Protein AF-A0A2X3GWY4-F1 (afdb_monomer_lite)

Structure (mmCIF, N/CA/C/O backbone):
data_AF-A0A2X3GWY4-F1
#
_entry.id   AF-A0A2X3GWY4-F1
#
loop_
_atom_site.group_PDB
_atom_site.id
_atom_site.type_symbol
_atom_site.label_atom_id
_atom_site.label_alt_id
_atom_site.label_comp_id
_atom_site.label_asym_id
_atom_site.label_entity_id
_atom_site.label_seq_id
_atom_site.pdbx_PDB_ins_code
_atom_site.Cartn_x
_atom_site.Cartn_y
_atom_site.Cartn_z
_atom_site.occupancy
_atom_site.B_iso_or_equiv
_atom_site.auth_seq_id
_atom_site.auth_comp_id
_atom_site.auth_asym_id
_atom_site.auth_atom_id
_atom_site.pdbx_PDB_model_num
ATOM 1 N N . MET A 1 1 ? -65.392 -35.376 -30.463 1.00 42.38 1 MET A N 1
ATOM 2 C CA . MET A 1 1 ? -64.053 -35.492 -29.841 1.00 42.38 1 MET A CA 1
ATOM 3 C C . MET A 1 1 ? -63.136 -34.430 -30.427 1.00 42.38 1 MET A C 1
ATOM 5 O O . MET A 1 1 ? -62.896 -34.491 -31.623 1.00 42.38 1 MET A O 1
ATOM 9 N N . LYS A 1 2 ? -62.671 -33.481 -29.603 1.00 33.81 2 LYS A N 1
ATOM 10 C CA . LYS A 1 2 ? -61.337 -32.837 -29.607 1.00 33.81 2 LYS A CA 1
ATOM 11 C C . LYS A 1 2 ? -61.426 -31.591 -28.719 1.00 33.81 2 LYS A C 1
ATOM 13 O O . LYS A 1 2 ? -62.052 -30.603 -29.076 1.00 33.81 2 LYS A O 1
ATOM 18 N N . LYS A 1 3 ? -60.880 -31.722 -27.510 1.00 44.16 3 LYS A N 1
ATOM 19 C CA . LYS A 1 3 ? -60.729 -30.660 -26.513 1.00 44.16 3 LYS A CA 1
ATOM 20 C C . LYS A 1 3 ? -59.453 -29.904 -26.877 1.00 44.16 3 LYS A C 1
ATOM 22 O O . LYS A 1 3 ? -58.419 -30.551 -27.016 1.00 44.16 3 LYS A O 1
ATOM 27 N N . ILE A 1 4 ? -59.522 -28.589 -27.054 1.00 57.44 4 ILE A N 1
ATOM 28 C CA . ILE A 1 4 ? -58.330 -27.756 -27.245 1.00 57.44 4 ILE A CA 1
ATOM 29 C C . ILE A 1 4 ? -58.235 -26.852 -26.027 1.00 57.44 4 ILE A C 1
ATOM 31 O O . ILE A 1 4 ? -58.847 -25.793 -25.943 1.00 57.44 4 ILE A O 1
ATOM 35 N N . THR A 1 5 ? -57.518 -27.367 -25.037 1.00 53.06 5 THR A N 1
ATOM 36 C CA . THR A 1 5 ? -57.029 -26.620 -23.888 1.00 53.06 5 THR A CA 1
ATOM 37 C C . THR A 1 5 ? -55.718 -25.977 -24.331 1.00 53.06 5 THR A C 1
ATOM 39 O O . THR A 1 5 ? -54.784 -26.695 -24.686 1.00 53.06 5 THR A O 1
ATOM 42 N N . THR A 1 6 ? -55.617 -24.649 -24.341 1.00 50.66 6 THR A N 1
ATOM 43 C CA . THR A 1 6 ? -54.337 -23.970 -24.607 1.00 50.66 6 THR A CA 1
ATOM 44 C C . THR A 1 6 ? -54.122 -22.855 -23.592 1.00 50.66 6 THR A C 1
ATOM 46 O O . THR A 1 6 ? -54.573 -21.728 -23.744 1.00 50.66 6 THR A O 1
ATOM 49 N N . LEU A 1 7 ? -53.502 -23.296 -22.497 1.00 47.34 7 LEU A N 1
ATOM 50 C CA . LEU A 1 7 ? -52.550 -22.637 -21.602 1.00 47.34 7 LEU A CA 1
ATOM 51 C C . LEU A 1 7 ? -52.280 -21.140 -21.842 1.00 47.34 7 LEU A C 1
ATOM 53 O O . LEU A 1 7 ? -51.599 -20.755 -22.790 1.00 47.34 7 LEU A O 1
ATOM 57 N N . ALA A 1 8 ? -52.720 -20.327 -20.881 1.00 51.78 8 ALA A N 1
ATOM 58 C CA . ALA A 1 8 ? -52.201 -18.989 -20.642 1.00 51.78 8 ALA A CA 1
ATOM 59 C C . ALA A 1 8 ? -50.757 -19.095 -20.118 1.00 51.78 8 ALA A C 1
ATOM 61 O O . ALA A 1 8 ? -50.524 -19.577 -19.011 1.00 51.78 8 ALA A O 1
ATOM 62 N N . VAL A 1 9 ? -49.785 -18.665 -20.922 1.00 49.12 9 VAL A N 1
ATOM 63 C CA . VAL A 1 9 ? -48.386 -18.521 -20.501 1.00 49.12 9 VAL A CA 1
ATOM 64 C C . VAL A 1 9 ? -48.237 -17.138 -19.872 1.00 49.12 9 VAL A C 1
ATOM 66 O O . VAL A 1 9 ? -48.063 -16.133 -20.555 1.00 49.12 9 VAL A O 1
ATOM 69 N N . SER A 1 10 ? -48.365 -17.084 -18.549 1.00 51.06 10 SER A N 1
ATOM 70 C CA . SER A 1 10 ? -48.006 -15.925 -17.734 1.00 51.06 10 SER A CA 1
ATOM 71 C C . SER A 1 10 ? -46.481 -15.784 -17.696 1.00 51.06 10 SER A C 1
ATOM 73 O O . SER A 1 10 ? -45.790 -16.594 -17.078 1.00 51.06 10 SER A O 1
ATOM 75 N N . LEU A 1 11 ? -45.963 -14.761 -18.375 1.00 48.22 11 LEU A N 1
ATOM 76 C CA . LEU A 1 11 ? -44.550 -14.392 -18.391 1.00 48.22 11 LEU A CA 1
ATOM 77 C C . LEU A 1 11 ? -44.199 -13.668 -17.073 1.00 48.22 11 LEU A C 1
ATOM 79 O O . LEU A 1 11 ? -44.401 -12.464 -16.943 1.00 48.22 11 LEU A O 1
ATOM 83 N N . LEU A 1 12 ? -43.705 -14.399 -16.069 1.00 54.25 12 LEU A N 1
ATOM 84 C CA . LEU A 1 12 ? -43.073 -13.808 -14.882 1.00 54.25 12 LEU A CA 1
ATOM 85 C C . LEU A 1 12 ? -41.618 -13.464 -15.222 1.00 54.25 12 LEU A C 1
ATOM 87 O O . LEU A 1 12 ? -40.724 -14.302 -15.131 1.00 54.25 12 LEU A O 1
ATOM 91 N N . THR A 1 13 ? -41.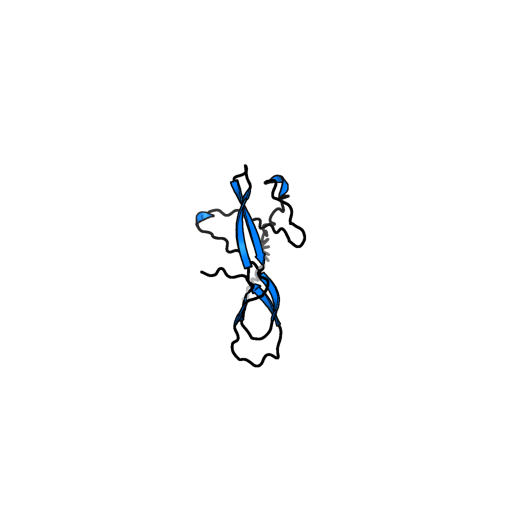375 -12.219 -15.626 1.00 58.88 13 THR A N 1
ATOM 92 C CA . THR A 1 13 ? -40.022 -11.66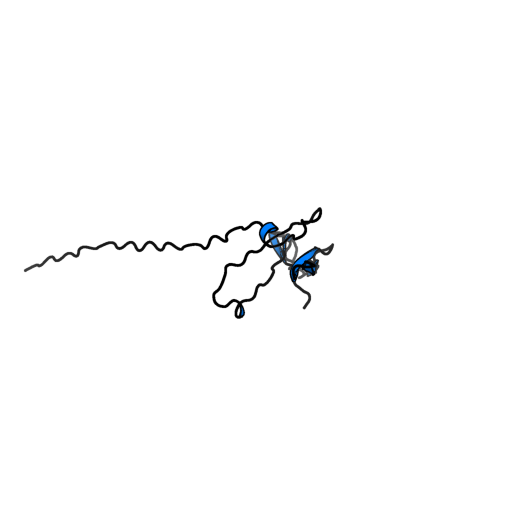3 -15.718 1.00 58.88 13 THR A CA 1
ATOM 93 C C . THR A 1 13 ? -39.518 -11.357 -14.309 1.00 58.88 13 THR A C 1
ATOM 95 O O . THR A 1 13 ? -39.798 -10.293 -13.755 1.00 58.88 13 THR A O 1
ATOM 98 N N . ALA A 1 14 ? -38.788 -12.299 -13.711 1.00 60.19 14 ALA A N 1
ATOM 99 C CA . ALA A 1 14 ? -38.006 -12.047 -12.508 1.00 60.19 14 ALA A CA 1
ATOM 100 C C . ALA A 1 14 ? -36.837 -11.116 -12.871 1.00 60.19 14 ALA A C 1
ATOM 102 O O . ALA A 1 14 ? -35.829 -11.546 -13.430 1.00 60.19 14 ALA A O 1
ATOM 103 N N . ALA A 1 15 ? -36.993 -9.821 -12.597 1.00 57.16 15 ALA A N 1
ATOM 104 C CA . ALA A 1 15 ? -35.906 -8.860 -12.687 1.00 57.16 15 ALA A CA 1
ATOM 105 C C . ALA A 1 15 ? -34.930 -9.121 -11.530 1.00 57.16 15 ALA A C 1
ATOM 107 O O . ALA A 1 15 ? -35.158 -8.695 -10.399 1.00 57.16 15 ALA A O 1
ATOM 108 N N . CYS A 1 16 ? -33.844 -9.843 -11.807 1.00 51.41 16 CYS A N 1
ATOM 109 C CA . CYS A 1 16 ? -32.681 -9.885 -10.930 1.00 51.41 16 CYS A CA 1
ATOM 110 C C . CYS A 1 16 ? -32.050 -8.487 -10.900 1.00 51.41 16 CYS A C 1
ATOM 112 O O . CYS A 1 16 ? -31.191 -8.161 -11.717 1.00 51.41 16 CYS A O 1
ATOM 114 N N . MET A 1 17 ? -32.496 -7.636 -9.975 1.00 55.25 17 MET A N 1
ATOM 115 C CA . MET A 1 17 ? -31.767 -6.420 -9.631 1.00 55.25 17 MET A CA 1
ATOM 116 C C . MET A 1 17 ? -30.598 -6.827 -8.738 1.00 55.25 17 MET A C 1
ATOM 118 O O . MET A 1 17 ? -30.725 -6.917 -7.519 1.00 55.25 17 MET A O 1
ATOM 122 N N . SER A 1 18 ? -29.458 -7.120 -9.357 1.00 59.75 18 SER A N 1
ATOM 123 C CA . SER A 1 18 ? -28.185 -7.203 -8.649 1.00 59.75 18 SER A CA 1
ATOM 124 C C . SER A 1 18 ? -27.871 -5.810 -8.107 1.00 59.75 18 SER A C 1
ATOM 126 O O . SER A 1 18 ? -27.411 -4.939 -8.845 1.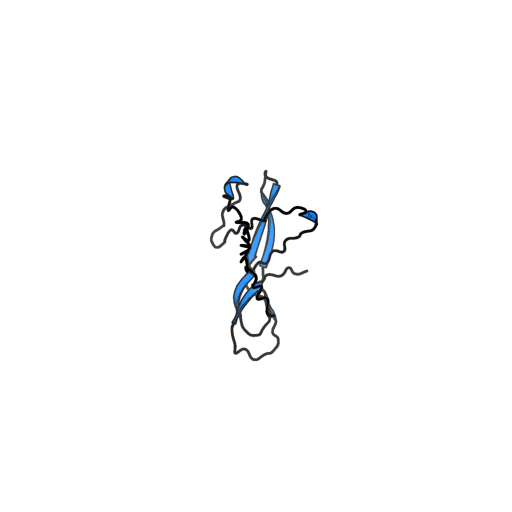00 59.75 18 SER A O 1
ATOM 128 N N . ALA A 1 19 ? -28.167 -5.576 -6.829 1.00 57.03 19 ALA A N 1
ATOM 129 C CA . ALA A 1 19 ? -27.702 -4.398 -6.116 1.00 57.03 19 ALA A CA 1
ATOM 130 C C . ALA A 1 19 ? -26.176 -4.499 -5.994 1.00 57.03 19 ALA A C 1
ATOM 132 O O . ALA A 1 19 ? -25.650 -5.140 -5.087 1.00 57.03 19 ALA A O 1
ATOM 133 N N . GLY A 1 20 ? -25.456 -3.920 -6.956 1.00 56.34 20 GLY A N 1
ATOM 134 C CA . GLY A 1 20 ? -24.027 -3.688 -6.813 1.00 56.34 20 GLY A CA 1
ATOM 135 C C . GLY A 1 20 ? -23.816 -2.766 -5.618 1.00 56.34 20 GLY A C 1
ATOM 136 O O . GLY A 1 20 ? -24.336 -1.651 -5.602 1.00 56.34 20 GLY A O 1
ATOM 137 N N . ALA A 1 21 ? -23.099 -3.240 -4.602 1.00 53.19 21 ALA A N 1
ATOM 138 C CA . ALA A 1 21 ? -22.671 -2.405 -3.494 1.00 53.19 21 ALA A CA 1
ATOM 139 C C . ALA A 1 21 ? -21.736 -1.320 -4.049 1.00 53.19 21 ALA A C 1
ATOM 141 O O . ALA A 1 21 ? -20.581 -1.585 -4.376 1.00 53.19 21 ALA A O 1
ATOM 142 N N . LEU A 1 22 ? -22.251 -0.101 -4.205 1.00 52.44 22 LEU A N 1
ATOM 143 C CA . LEU A 1 22 ? -21.419 1.065 -4.461 1.00 52.44 22 LEU A CA 1
ATOM 144 C C . LEU A 1 22 ? -20.675 1.355 -3.158 1.00 52.44 22 LEU A C 1
ATOM 146 O O . LEU A 1 22 ? -21.290 1.735 -2.161 1.00 52.44 22 LEU A O 1
ATOM 150 N N . ALA A 1 23 ? -19.362 1.126 -3.153 1.00 54.62 23 ALA A N 1
ATOM 151 C CA . ALA A 1 23 ? -18.501 1.578 -2.073 1.00 54.62 23 ALA A CA 1
ATOM 152 C C . ALA A 1 23 ? -18.671 3.099 -1.949 1.00 54.62 23 ALA A C 1
ATOM 154 O O . ALA A 1 23 ? -18.403 3.842 -2.894 1.00 54.62 23 ALA A O 1
ATOM 155 N N . ALA A 1 24 ? -19.196 3.556 -0.813 1.00 54.66 24 ALA A N 1
ATOM 156 C CA . ALA A 1 24 ? -19.311 4.977 -0.538 1.00 54.66 24 ALA A CA 1
ATOM 157 C C . ALA A 1 24 ? -17.897 5.550 -0.394 1.00 54.66 24 ALA A C 1
ATOM 159 O O . ALA A 1 24 ? -17.191 5.223 0.559 1.00 54.66 24 ALA A O 1
ATOM 160 N N . ASP A 1 25 ? -17.495 6.386 -1.347 1.00 61.16 25 ASP A N 1
ATOM 161 C CA . ASP A 1 25 ? -16.214 7.090 -1.335 1.00 61.16 25 ASP A CA 1
ATOM 162 C C . ASP A 1 25 ? -16.284 8.197 -0.269 1.00 61.16 25 ASP A C 1
ATOM 164 O O . ASP A 1 25 ? -16.744 9.317 -0.510 1.00 61.16 25 ASP A O 1
ATOM 168 N N . GLN A 1 26 ? -15.977 7.841 0.981 1.00 67.81 26 GLN A N 1
ATOM 169 C CA . GLN A 1 26 ? -15.936 8.798 2.082 1.00 67.81 26 GLN A CA 1
ATOM 170 C C . GLN A 1 26 ? -14.592 9.535 2.056 1.00 67.81 26 GLN A C 1
ATOM 172 O O . GLN A 1 26 ? -13.552 8.888 1.934 1.00 67.81 26 GLN A O 1
ATOM 177 N N . PRO A 1 27 ? -14.575 10.873 2.219 1.00 81.56 27 PRO A N 1
ATOM 178 C CA . PRO A 1 27 ? -13.328 11.629 2.258 1.00 81.56 27 PRO A CA 1
ATOM 179 C C . PRO A 1 27 ? -12.400 11.101 3.356 1.00 81.56 27 PRO A C 1
ATOM 181 O O . PRO A 1 27 ? -12.795 11.051 4.524 1.00 81.56 27 PRO A O 1
ATOM 184 N N . LEU A 1 28 ? -11.165 10.745 2.991 1.00 83.94 28 LEU A N 1
ATOM 185 C CA . LEU A 1 28 ? -10.163 10.189 3.910 1.00 83.94 28 LEU A CA 1
ATOM 186 C C . LEU A 1 28 ? -9.901 11.127 5.099 1.00 83.94 28 LEU A C 1
ATOM 188 O O . LEU A 1 28 ? -9.675 10.674 6.218 1.00 83.94 28 LEU A O 1
ATOM 192 N N . GLU A 1 29 ? -10.009 12.437 4.869 1.00 85.19 29 GLU A N 1
ATOM 193 C CA . GLU A 1 29 ? -9.845 13.487 5.873 1.00 85.19 29 GLU A CA 1
ATOM 194 C C . GLU A 1 29 ? -10.862 13.392 7.022 1.00 85.19 29 GLU A C 1
ATOM 196 O O . GLU A 1 29 ? -10.608 13.927 8.099 1.00 85.19 29 GLU A O 1
ATOM 201 N N . LYS A 1 30 ? -12.004 12.717 6.821 1.00 86.31 30 LYS A N 1
ATOM 202 C CA . LYS A 1 30 ? -12.984 12.459 7.888 1.00 86.31 30 LYS A CA 1
ATOM 203 C C . LYS A 1 30 ? -12.603 11.276 8.780 1.00 86.31 30 LYS A C 1
ATOM 205 O O . LYS A 1 30 ? -13.135 11.178 9.880 1.00 86.31 30 LYS A O 1
ATOM 210 N N . VAL A 1 31 ? -11.736 10.379 8.306 1.00 87.50 31 VAL A N 1
ATOM 211 C CA . VAL A 1 31 ? -11.307 9.181 9.044 1.00 87.50 31 VAL A CA 1
ATOM 212 C C . VAL A 1 31 ? -10.131 9.520 9.952 1.00 87.50 31 VAL A C 1
ATOM 214 O O . VAL A 1 31 ? -10.196 9.295 11.157 1.00 87.50 31 VAL A O 1
ATOM 217 N N . ALA A 1 32 ? -9.064 10.076 9.373 1.00 89.44 32 ALA A N 1
ATOM 218 C CA . ALA A 1 32 ? -7.874 10.510 10.097 1.00 89.44 32 ALA A CA 1
ATOM 219 C C . ALA A 1 32 ? -7.029 11.468 9.232 1.00 89.44 32 ALA A C 1
ATOM 221 O O . ALA A 1 32 ? -7.136 11.456 8.000 1.00 89.44 32 ALA A O 1
ATOM 222 N N . PRO A 1 33 ? -6.145 12.280 9.837 1.00 92.62 33 PRO A N 1
ATOM 223 C CA . PRO A 1 33 ? -5.283 13.213 9.117 1.00 92.62 33 PRO A CA 1
ATOM 224 C C . PRO A 1 33 ? -4.065 12.507 8.493 1.00 92.62 33 PRO A C 1
ATOM 226 O O . PRO A 1 33 ? -2.920 12.795 8.837 1.00 92.62 33 PRO A O 1
ATOM 229 N N . PHE A 1 34 ? -4.293 11.582 7.557 1.00 93.00 34 PHE A N 1
ATOM 230 C CA . PHE A 1 34 ? -3.203 10.921 6.836 1.00 93.00 34 PHE A CA 1
ATOM 231 C C . PHE A 1 34 ? -2.388 11.925 5.999 1.00 93.00 34 PHE A C 1
ATOM 233 O O . PHE A 1 34 ? -2.972 12.805 5.345 1.00 93.00 34 PHE A O 1
ATOM 240 N N . PRO A 1 35 ? -1.050 11.777 5.941 1.00 92.06 35 PRO A N 1
ATOM 241 C CA . PRO A 1 35 ? -0.190 12.678 5.183 1.00 92.06 35 PRO A CA 1
ATOM 242 C C . PRO A 1 35 ? -0.554 12.667 3.695 1.00 92.06 35 PRO A C 1
ATOM 244 O O . PRO A 1 35 ? -0.987 11.655 3.133 1.00 92.06 35 PRO A O 1
ATOM 247 N N . LYS A 1 36 ? -0.413 13.822 3.039 1.00 92.12 36 LYS A N 1
ATOM 248 C CA . LYS A 1 36 ? -0.580 13.928 1.582 1.00 92.12 36 LYS A CA 1
ATOM 249 C C . LYS A 1 36 ? 0.568 13.207 0.875 1.00 92.12 36 LYS A C 1
ATOM 251 O O . LYS A 1 36 ? 1.650 13.079 1.435 1.00 92.12 36 LYS A O 1
ATOM 256 N N . ALA A 1 37 ? 0.332 12.759 -0.359 1.00 92.06 37 ALA A N 1
ATOM 257 C CA . ALA A 1 37 ? 1.402 12.193 -1.174 1.00 92.06 37 ALA A CA 1
ATOM 258 C C . ALA A 1 37 ? 2.523 13.218 -1.380 1.00 92.06 37 ALA A C 1
ATOM 260 O O . ALA A 1 37 ? 2.264 14.365 -1.753 1.00 92.06 37 ALA A O 1
ATOM 261 N N . GLU A 1 38 ? 3.757 12.775 -1.173 1.00 91.31 38 GLU A N 1
ATOM 262 C CA . GLU A 1 38 ? 4.950 13.542 -1.503 1.00 91.31 38 GLU A CA 1
ATOM 263 C C . GLU A 1 38 ? 5.097 13.730 -3.020 1.00 91.31 38 GLU A C 1
ATOM 265 O O . GLU A 1 38 ? 4.439 13.074 -3.837 1.00 91.31 38 GLU A O 1
ATOM 270 N N . LYS A 1 39 ? 5.976 14.650 -3.426 1.00 90.69 39 LYS A N 1
ATOM 271 C CA . LYS A 1 39 ? 6.202 14.952 -4.842 1.00 90.69 39 LYS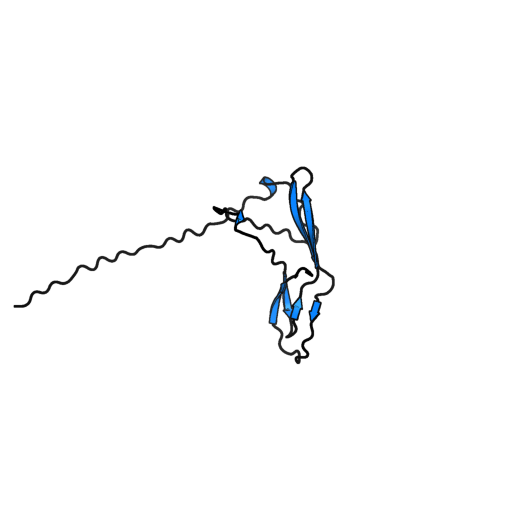 A CA 1
ATOM 272 C C . LYS A 1 39 ? 6.706 13.705 -5.578 1.00 90.69 39 LYS A C 1
ATOM 274 O O . LYS A 1 39 ? 7.747 13.161 -5.240 1.00 90.69 39 LYS A O 1
ATOM 279 N N . GLY A 1 40 ? 5.991 13.304 -6.628 1.00 88.44 40 GLY A N 1
ATOM 280 C CA . GLY A 1 40 ? 6.324 12.115 -7.423 1.00 88.44 40 GLY A CA 1
ATOM 281 C C . GLY A 1 40 ? 5.681 10.820 -6.918 1.00 88.44 40 GLY A C 1
ATOM 282 O O . GLY A 1 40 ? 5.722 9.820 -7.630 1.00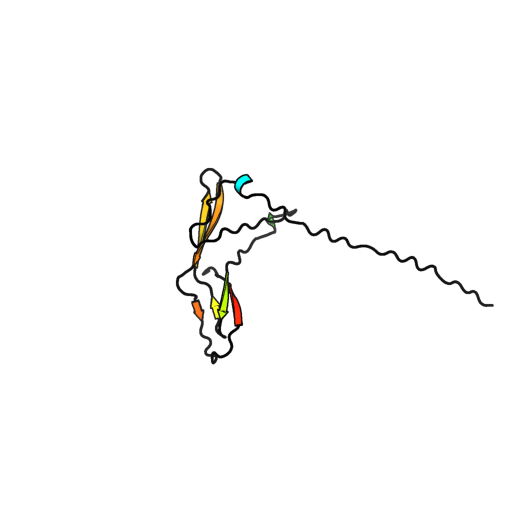 88.44 40 GLY A O 1
ATOM 283 N N . MET A 1 41 ? 5.019 10.851 -5.759 1.00 90.56 41 MET A N 1
ATOM 284 C CA . MET A 1 41 ? 4.247 9.732 -5.225 1.00 90.56 41 MET A CA 1
ATOM 285 C C . MET A 1 41 ? 2.753 9.886 -5.526 1.00 90.56 41 MET A C 1
ATOM 287 O O . MET A 1 41 ? 2.252 10.972 -5.823 1.00 90.56 41 MET A O 1
ATOM 291 N N . LYS A 1 42 ? 2.018 8.775 -5.433 1.00 91.06 42 LYS A N 1
ATOM 292 C CA . LYS A 1 42 ? 0.552 8.748 -5.505 1.00 91.06 42 LYS A CA 1
ATOM 293 C C . LYS A 1 42 ? 0.001 8.109 -4.236 1.00 91.06 42 LYS A C 1
ATOM 295 O O . LYS A 1 42 ? 0.438 7.027 -3.860 1.00 91.06 42 LYS A O 1
ATOM 300 N N . ARG A 1 43 ? -0.983 8.759 -3.611 1.00 92.62 43 ARG A N 1
ATOM 301 C CA . ARG A 1 43 ? -1.731 8.206 -2.473 1.00 92.62 43 ARG A CA 1
ATOM 302 C C . ARG A 1 43 ? -2.944 7.456 -3.011 1.00 92.62 43 ARG A C 1
ATOM 304 O O . ARG A 1 43 ? -3.749 8.049 -3.723 1.00 92.62 43 ARG A O 1
ATOM 311 N N . GLN A 1 44 ? -3.048 6.173 -2.687 1.00 92.94 44 GLN A N 1
ATOM 312 C CA . GLN A 1 44 ? -4.170 5.309 -3.056 1.00 92.94 44 GLN A CA 1
ATOM 313 C C . GLN A 1 44 ? -4.881 4.848 -1.784 1.00 92.94 44 GLN A C 1
ATOM 315 O O . GLN A 1 44 ? -4.229 4.642 -0.762 1.00 92.94 44 GLN A O 1
ATOM 320 N N . VAL A 1 45 ? -6.204 4.713 -1.847 1.00 93.12 45 VAL A N 1
ATOM 321 C CA . VAL A 1 45 ? -7.046 4.286 -0.723 1.00 93.12 45 VAL A CA 1
ATOM 322 C C . VAL A 1 45 ? -7.887 3.108 -1.190 1.00 93.12 45 VAL A C 1
ATOM 324 O O . VAL A 1 45 ? -8.490 3.168 -2.260 1.00 93.12 45 VAL A O 1
ATOM 327 N N . ILE A 1 46 ? -7.910 2.039 -0.398 1.00 92.06 46 ILE A N 1
ATOM 328 C CA . ILE A 1 46 ? -8.739 0.859 -0.644 1.00 92.06 46 ILE A CA 1
ATOM 329 C C . ILE A 1 46 ? -9.778 0.805 0.471 1.00 92.06 46 ILE A C 1
ATOM 331 O O . ILE A 1 46 ? -9.450 0.479 1.609 1.00 92.06 46 ILE A O 1
ATOM 335 N N . GLN A 1 47 ? -11.026 1.134 0.145 1.00 91.31 47 GLN A N 1
ATOM 336 C CA . GLN A 1 47 ? -12.145 0.984 1.069 1.00 91.31 47 GLN A CA 1
ATOM 337 C C . GLN A 1 47 ? -12.735 -0.418 0.914 1.00 91.31 47 GLN A C 1
ATOM 339 O O . GLN A 1 47 ? -13.266 -0.760 -0.144 1.00 91.31 47 GLN A O 1
ATOM 344 N N . LEU A 1 48 ? -12.643 -1.232 1.964 1.00 91.69 48 LEU A N 1
ATOM 345 C CA . LEU A 1 48 ? -13.207 -2.580 1.951 1.00 91.69 48 LEU A CA 1
ATOM 346 C C . LEU A 1 48 ? -14.719 -2.533 2.223 1.00 91.69 48 LEU A C 1
ATOM 348 O O . LEU A 1 48 ? -15.166 -1.746 3.066 1.00 91.69 48 LEU A O 1
ATOM 352 N N . PRO A 1 49 ? -15.521 -3.361 1.532 1.00 91.56 49 PRO A N 1
ATOM 353 C CA . PRO A 1 49 ? -16.923 -3.541 1.874 1.00 91.56 49 PRO A CA 1
ATOM 354 C C . PRO A 1 49 ? -17.042 -4.345 3.171 1.00 91.56 49 PRO A C 1
ATOM 356 O O . PRO A 1 49 ? -16.378 -5.369 3.322 1.00 91.56 49 PRO A O 1
ATOM 359 N N . GLN A 1 50 ? -17.937 -3.927 4.064 1.00 91.88 50 GLN A N 1
ATOM 360 C CA . GLN A 1 50 ? -18.197 -4.635 5.318 1.00 91.88 50 GLN A CA 1
ATOM 361 C C . GLN A 1 50 ? -18.639 -6.081 5.054 1.00 91.88 50 GLN A C 1
ATOM 363 O O . GLN A 1 50 ? -19.530 -6.316 4.232 1.00 91.88 50 GLN A O 1
ATOM 368 N N . GLN A 1 51 ? -18.036 -7.039 5.759 1.00 93.94 51 GLN A N 1
ATOM 369 C CA . GLN A 1 51 ? -18.410 -8.456 5.697 1.00 93.94 51 GLN A CA 1
ATOM 370 C C . GLN A 1 51 ? -18.951 -8.941 7.046 1.00 93.94 51 GLN A C 1
ATOM 372 O O . GLN A 1 51 ? -18.753 -8.307 8.078 1.00 93.94 51 GLN A O 1
ATOM 377 N N . GLN A 1 52 ? -19.674 -10.064 7.041 1.00 94.25 52 GLN A N 1
ATOM 378 C CA . GLN A 1 52 ? -20.241 -10.637 8.271 1.00 94.25 52 GLN A CA 1
ATOM 379 C C . GLN A 1 52 ? -19.164 -11.236 9.183 1.00 94.25 52 GLN A C 1
ATOM 381 O O . GLN A 1 52 ? -19.240 -11.084 10.397 1.00 94.25 52 GLN A O 1
ATOM 386 N N . ASP A 1 53 ? -18.173 -11.904 8.592 1.00 95.00 53 ASP A N 1
ATOM 387 C CA . ASP A 1 53 ? -17.035 -12.489 9.298 1.00 95.00 53 ASP A CA 1
ATOM 388 C C . ASP A 1 53 ? -15.734 -12.102 8.589 1.00 95.00 53 ASP A C 1
ATOM 390 O O . ASP A 1 53 ? -15.294 -12.743 7.634 1.00 95.00 53 ASP A O 1
ATOM 394 N N . GLU A 1 54 ? -15.127 -11.009 9.047 1.00 94.25 54 GLU A N 1
ATOM 395 C CA . GLU A 1 54 ? -13.857 -10.509 8.513 1.00 94.25 54 GLU A CA 1
ATOM 396 C C . GLU A 1 54 ? -12.654 -11.326 9.007 1.00 94.25 54 GLU A C 1
ATOM 398 O O . GLU A 1 54 ? -11.593 -11.279 8.391 1.00 94.25 54 GLU A O 1
ATOM 403 N N . SER A 1 55 ? -12.810 -12.133 10.066 1.00 95.44 55 SER A N 1
ATOM 404 C CA . SER A 1 55 ? -11.718 -12.945 10.622 1.00 95.44 55 SER A CA 1
ATOM 405 C C . SER A 1 55 ? -11.318 -14.112 9.711 1.00 95.44 55 SER A C 1
ATOM 407 O O . SER A 1 55 ? -10.169 -14.561 9.729 1.00 95.44 55 SER A O 1
ATOM 409 N N . ALA A 1 56 ? -12.252 -14.567 8.872 1.00 95.38 56 ALA A N 1
ATOM 410 C CA . ALA A 1 56 ? -12.029 -15.587 7.854 1.00 95.38 56 ALA A CA 1
ATOM 411 C C . ALA A 1 56 ? -11.403 -15.034 6.558 1.00 95.38 56 ALA A C 1
ATOM 413 O O . ALA A 1 56 ? -11.068 -15.809 5.658 1.00 95.38 56 ALA A O 1
ATOM 414 N N . LEU A 1 57 ? -11.249 -13.710 6.436 1.00 95.31 57 LEU A N 1
ATOM 415 C CA . LEU A 1 57 ? -10.795 -13.041 5.220 1.00 95.31 57 LEU A CA 1
ATOM 416 C C . LEU A 1 57 ? -9.413 -12.414 5.403 1.00 95.31 57 LEU A C 1
ATOM 418 O O . LEU A 1 57 ? -8.996 -12.037 6.495 1.00 95.31 57 LEU A O 1
ATOM 422 N N . LYS A 1 58 ? -8.679 -12.307 4.295 1.00 95.25 58 LYS A N 1
ATOM 423 C CA . LYS A 1 58 ? -7.381 -11.632 4.233 1.00 95.25 58 LYS A CA 1
ATOM 424 C C . LYS A 1 58 ? -7.317 -10.751 3.000 1.00 95.25 58 LYS A C 1
ATOM 426 O O . LYS A 1 58 ? -7.953 -11.041 1.989 1.00 95.25 58 LYS A O 1
ATOM 431 N N . VAL A 1 59 ? -6.506 -9.705 3.089 1.00 94.56 59 VAL A N 1
ATOM 432 C CA . VAL A 1 59 ? -6.213 -8.803 1.976 1.00 94.56 59 VAL A CA 1
ATOM 433 C C . VAL A 1 59 ? -4.781 -9.041 1.521 1.00 94.56 59 VAL A C 1
ATOM 435 O O . VAL A 1 59 ? -3.855 -9.005 2.328 1.00 94.56 59 VAL A O 1
ATOM 438 N N . GLU A 1 60 ? -4.603 -9.270 0.222 1.00 92.50 60 GLU A N 1
ATOM 439 C CA . GLU A 1 60 ? -3.294 -9.292 -0.427 1.00 92.50 60 GLU A CA 1
ATOM 440 C C . GLU A 1 60 ? -3.110 -7.998 -1.229 1.00 92.50 60 GLU A C 1
ATOM 442 O O . GLU A 1 60 ? -3.922 -7.663 -2.093 1.00 92.50 60 GLU A O 1
ATOM 447 N N . LEU A 1 61 ? -2.043 -7.250 -0.935 1.00 91.25 61 LEU A N 1
ATOM 448 C CA . LEU A 1 61 ? -1.728 -6.004 -1.631 1.00 91.25 61 LEU A CA 1
ATOM 449 C C . LEU A 1 61 ? -0.904 -6.288 -2.889 1.00 91.25 61 LEU A C 1
ATOM 451 O O . LEU A 1 61 ? 0.271 -6.644 -2.818 1.00 91.25 61 LEU A O 1
ATOM 455 N N . MET A 1 62 ? -1.510 -6.069 -4.054 1.00 91.31 62 MET A N 1
ATOM 456 C CA . MET A 1 62 ? -0.849 -6.228 -5.350 1.00 91.31 62 MET A CA 1
ATOM 457 C C . MET A 1 62 ? -0.309 -4.888 -5.855 1.00 91.31 62 MET A C 1
ATOM 459 O O . MET A 1 62 ? -0.971 -4.170 -6.603 1.00 91.31 62 MET A O 1
ATOM 463 N N . ILE A 1 63 ? 0.917 -4.544 -5.468 1.00 90.81 63 ILE A N 1
ATOM 464 C CA . ILE A 1 63 ? 1.577 -3.311 -5.917 1.00 90.81 63 ILE A CA 1
ATOM 465 C C . ILE A 1 63 ? 2.325 -3.601 -7.215 1.00 90.81 63 ILE A C 1
ATOM 467 O O . ILE A 1 63 ? 3.158 -4.502 -7.260 1.00 90.81 63 ILE A O 1
ATOM 471 N N . GLY A 1 64 ? 2.041 -2.859 -8.282 1.00 89.44 64 GLY A N 1
ATOM 472 C CA . GLY A 1 64 ? 2.683 -3.078 -9.574 1.00 89.44 64 GLY A CA 1
ATOM 473 C C . GLY A 1 64 ? 2.668 -1.858 -10.481 1.00 89.44 64 GLY A C 1
ATOM 474 O O . GLY A 1 64 ? 2.021 -0.851 -10.195 1.00 89.44 64 GLY A O 1
ATOM 475 N N . GLN A 1 65 ? 3.414 -1.952 -11.578 1.00 86.94 65 GLN A N 1
ATOM 476 C CA . GLN A 1 65 ? 3.451 -0.947 -12.638 1.00 86.94 65 GLN A CA 1
ATOM 477 C C . GLN A 1 65 ? 3.278 -1.636 -13.986 1.00 86.94 65 GLN A C 1
ATOM 479 O O . GLN A 1 65 ? 3.900 -2.668 -14.232 1.00 86.94 65 GLN A O 1
ATOM 484 N N . THR A 1 66 ? 2.454 -1.060 -14.858 1.00 89.25 66 THR A N 1
ATOM 485 C CA . THR A 1 66 ? 2.343 -1.509 -16.248 1.00 89.25 66 THR A CA 1
ATOM 486 C C . THR A 1 66 ? 3.610 -1.118 -16.997 1.00 89.25 66 THR A C 1
ATOM 488 O O . THR A 1 66 ? 3.953 0.064 -17.048 1.00 89.25 66 THR A O 1
ATOM 491 N N . LEU A 1 67 ? 4.313 -2.106 -17.545 1.00 86.75 67 LEU A N 1
ATOM 492 C CA . LEU A 1 67 ? 5.555 -1.931 -18.293 1.00 86.75 67 LEU A CA 1
ATOM 493 C C . LEU A 1 67 ? 5.473 -2.685 -19.624 1.00 86.75 67 LEU A C 1
ATOM 495 O O . LEU A 1 67 ? 4.822 -3.724 -19.726 1.00 86.75 67 LEU A O 1
ATOM 499 N N . GLU A 1 68 ? 6.163 -2.168 -20.638 1.00 88.88 68 GLU A N 1
ATOM 500 C CA . GLU A 1 68 ? 6.402 -2.880 -21.894 1.00 88.88 68 GLU A CA 1
ATOM 501 C C . GLU A 1 68 ? 7.565 -3.859 -21.684 1.00 88.88 68 GLU A C 1
ATOM 503 O O . GLU A 1 68 ? 8.716 -3.450 -21.512 1.00 88.88 68 GLU A O 1
ATOM 508 N N . VAL A 1 69 ? 7.255 -5.153 -21.663 1.00 86.69 69 VAL A N 1
ATOM 509 C CA . VAL A 1 69 ? 8.183 -6.230 -21.309 1.00 86.69 69 VAL A CA 1
ATOM 510 C C . VAL A 1 69 ? 8.407 -7.194 -22.466 1.00 86.69 69 VAL A C 1
ATOM 512 O O . VAL A 1 69 ? 7.556 -7.361 -23.340 1.00 86.69 69 VAL A O 1
ATOM 515 N N . ASP A 1 70 ? 9.568 -7.841 -22.475 1.00 86.25 70 ASP A N 1
ATOM 516 C CA . ASP A 1 70 ? 9.896 -8.918 -23.411 1.00 86.25 70 ASP A CA 1
ATOM 517 C C . ASP A 1 70 ? 9.414 -10.293 -22.890 1.00 86.25 70 ASP A C 1
ATOM 519 O O . ASP A 1 70 ? 8.549 -10.400 -22.019 1.00 86.25 70 ASP A O 1
ATOM 523 N N . CYS A 1 71 ? 9.929 -11.382 -23.459 1.00 80.69 71 CYS A N 1
ATOM 524 C CA . CYS A 1 71 ? 9.579 -12.749 -23.065 1.00 80.69 71 CYS A CA 1
ATOM 525 C C . CYS A 1 71 ? 10.113 -13.176 -21.690 1.00 80.69 71 CYS A C 1
ATOM 527 O O . CYS A 1 71 ? 9.734 -14.244 -21.224 1.00 80.69 71 CYS A O 1
ATOM 529 N N . ASN A 1 72 ? 10.986 -12.389 -21.061 1.00 82.50 72 ASN A N 1
ATOM 530 C CA . ASN A 1 72 ? 11.567 -12.729 -19.768 1.00 82.50 72 ASN A CA 1
ATOM 531 C C . ASN A 1 72 ? 10.559 -12.525 -18.630 1.00 82.50 72 ASN A C 1
ATOM 533 O O . ASN A 1 72 ? 9.544 -11.841 -18.783 1.00 82.50 72 ASN A O 1
ATOM 537 N N . HIS A 1 73 ? 10.850 -13.095 -17.462 1.00 80.00 73 HIS A N 1
ATOM 538 C CA . HIS A 1 73 ? 10.082 -12.808 -16.256 1.00 80.00 73 HIS A CA 1
ATOM 539 C C . HIS A 1 73 ? 10.558 -11.500 -15.619 1.00 80.00 73 HIS A C 1
ATOM 541 O O . HIS A 1 73 ? 11.702 -11.388 -15.168 1.00 80.00 73 HIS A O 1
ATOM 547 N N . HIS A 1 74 ? 9.652 -10.524 -15.544 1.00 83.12 74 HIS A N 1
ATOM 548 C CA . HIS A 1 74 ? 9.905 -9.210 -14.954 1.00 83.12 74 HIS A CA 1
ATOM 549 C C . HIS A 1 74 ? 9.273 -9.117 -13.573 1.00 83.12 74 HIS A C 1
ATOM 551 O O . HIS A 1 74 ? 8.154 -9.576 -13.343 1.00 83.12 74 HIS A O 1
ATOM 557 N N . ARG A 1 75 ? 9.992 -8.505 -12.636 1.00 83.75 75 ARG A N 1
ATOM 558 C CA . ARG A 1 75 ? 9.475 -8.183 -11.306 1.00 83.75 75 ARG A CA 1
ATOM 559 C C . ARG A 1 75 ? 9.777 -6.735 -10.981 1.00 83.75 75 ARG A C 1
ATOM 561 O O . ARG A 1 75 ? 10.878 -6.242 -11.239 1.00 83.75 75 ARG A O 1
ATOM 568 N N . LEU A 1 76 ? 8.806 -6.059 -10.377 1.00 86.12 76 LEU A N 1
ATOM 569 C CA . LEU A 1 76 ? 9.034 -4.726 -9.844 1.00 86.12 76 LEU A CA 1
ATOM 570 C C . LEU A 1 76 ? 9.836 -4.865 -8.548 1.00 86.12 76 LEU A C 1
ATOM 572 O O . LEU A 1 76 ? 9.411 -5.548 -7.623 1.00 86.12 76 LEU A O 1
ATOM 576 N N . GLY A 1 77 ? 11.017 -4.256 -8.497 1.00 85.00 77 GLY A N 1
ATOM 577 C CA . GLY A 1 77 ? 11.780 -4.156 -7.259 1.00 85.00 77 GLY A CA 1
ATOM 578 C C . GLY A 1 77 ? 11.257 -3.012 -6.393 1.00 85.00 77 GLY A C 1
ATOM 579 O O . GLY A 1 77 ? 10.848 -1.972 -6.915 1.00 85.00 77 GLY A O 1
ATOM 580 N N . GLY A 1 78 ? 11.309 -3.185 -5.079 1.00 86.50 78 GLY A N 1
ATOM 581 C CA . GLY A 1 78 ? 10.973 -2.152 -4.109 1.00 86.50 78 GLY A CA 1
ATOM 582 C C . GLY A 1 78 ? 10.752 -2.727 -2.720 1.00 86.50 78 GLY A C 1
ATOM 583 O O . GLY A 1 78 ? 10.777 -3.946 -2.534 1.00 86.50 78 GLY A O 1
ATOM 584 N N . GLU A 1 79 ? 10.538 -1.834 -1.768 1.00 87.94 79 GLU A N 1
ATOM 585 C CA . GLU A 1 79 ? 10.245 -2.155 -0.378 1.00 87.94 79 GLU A CA 1
ATOM 586 C C . GLU A 1 79 ? 8.905 -1.540 0.021 1.00 87.94 79 GLU A C 1
ATOM 588 O O . GLU A 1 79 ? 8.542 -0.451 -0.428 1.00 87.94 79 GLU A O 1
ATOM 593 N N . LEU A 1 80 ? 8.135 -2.287 0.813 1.00 90.31 80 LEU A N 1
ATOM 594 C CA . LEU A 1 80 ? 6.869 -1.830 1.365 1.00 90.31 80 LEU A CA 1
ATOM 595 C C . LEU A 1 80 ? 7.055 -1.595 2.860 1.00 90.31 80 LEU A C 1
ATOM 597 O O . LEU A 1 80 ? 7.105 -2.548 3.635 1.00 90.31 80 LEU A O 1
ATOM 601 N N . GLU A 1 81 ? 7.137 -0.332 3.254 1.00 92.06 81 GLU A N 1
ATOM 602 C CA . GLU A 1 81 ? 7.269 0.059 4.652 1.00 92.06 81 GLU A CA 1
ATOM 603 C C . GLU A 1 81 ? 5.893 0.239 5.293 1.00 92.06 81 GLU A C 1
ATOM 605 O O . GLU A 1 81 ? 5.024 0.916 4.738 1.00 92.06 81 GLU A O 1
ATOM 610 N N . SER A 1 82 ? 5.708 -0.326 6.487 1.00 93.88 82 SER A N 1
ATOM 611 C CA . SER A 1 82 ? 4.545 -0.059 7.338 1.00 93.88 82 SER A CA 1
ATOM 612 C C . SER A 1 82 ? 4.864 1.094 8.283 1.00 93.88 82 SER A C 1
ATOM 614 O O . SER A 1 82 ? 5.863 1.047 8.999 1.00 93.88 82 SER A O 1
ATOM 616 N N . LYS A 1 83 ? 4.012 2.118 8.307 1.00 94.56 83 LYS A N 1
ATOM 617 C CA . LYS A 1 83 ? 4.130 3.281 9.192 1.00 94.56 83 LYS A CA 1
ATOM 618 C C . LYS A 1 83 ? 2.839 3.447 9.979 1.00 94.56 83 LYS A C 1
ATOM 620 O O . LYS A 1 83 ? 1.754 3.273 9.435 1.00 94.56 83 LYS A O 1
ATOM 625 N N . THR A 1 84 ? 2.955 3.833 11.242 1.00 95.81 84 THR A N 1
ATOM 626 C CA . THR A 1 84 ? 1.797 4.111 12.098 1.00 95.81 84 THR A CA 1
ATOM 627 C C . THR A 1 84 ? 1.573 5.617 12.182 1.00 95.81 84 THR A C 1
ATOM 629 O O . THR A 1 84 ? 2.513 6.400 12.323 1.00 95.81 84 THR A O 1
ATOM 632 N N . LEU A 1 85 ? 0.318 6.043 12.083 1.00 93.69 85 LEU A N 1
ATOM 633 C CA . LEU A 1 85 ? -0.099 7.424 12.259 1.00 93.69 85 LEU A CA 1
ATOM 634 C C . LEU A 1 85 ? -0.093 7.764 13.755 1.00 93.69 85 LEU A C 1
ATOM 636 O O . LEU A 1 85 ? -0.950 7.306 14.522 1.00 93.69 85 LEU A O 1
ATOM 640 N N . GLU A 1 86 ? 0.890 8.564 14.165 1.00 91.06 86 GLU A N 1
ATOM 641 C CA . GLU A 1 86 ? 1.095 8.944 15.563 1.00 91.06 86 GLU A CA 1
ATOM 642 C C . GLU A 1 86 ? -0.158 9.582 16.175 1.00 91.06 86 GLU A C 1
ATOM 644 O O . GLU A 1 86 ? -0.781 10.472 15.595 1.00 91.06 86 GLU A O 1
ATOM 649 N N . GLY A 1 87 ? -0.539 9.104 17.361 1.00 92.75 87 GLY A N 1
ATOM 650 C CA . GLY A 1 87 ? -1.716 9.580 18.093 1.00 92.75 87 GLY A CA 1
ATOM 651 C C . GLY A 1 87 ? -3.060 9.007 17.628 1.00 92.75 87 GLY A C 1
ATOM 652 O O . GLY A 1 87 ? -4.054 9.219 18.316 1.00 92.75 87 GLY A O 1
ATOM 653 N N . TRP A 1 88 ? -3.103 8.258 16.519 1.00 93.12 88 TRP A N 1
ATOM 654 C CA . TRP A 1 88 ? -4.337 7.657 15.986 1.00 93.12 88 TRP A CA 1
ATOM 655 C C . TRP A 1 88 ? -4.319 6.129 15.974 1.00 93.12 88 TRP A C 1
ATOM 657 O O . TRP A 1 88 ? -5.379 5.512 16.012 1.00 93.12 88 TRP A O 1
ATOM 667 N N . GLY A 1 89 ? -3.131 5.517 15.916 1.00 92.06 89 GLY A N 1
ATOM 668 C CA . GLY A 1 89 ? -2.991 4.057 15.893 1.00 92.06 89 GLY A CA 1
ATOM 669 C C . GLY A 1 89 ? -3.428 3.405 14.577 1.00 92.06 89 GLY A C 1
ATOM 670 O O . GLY A 1 89 ? -3.604 2.193 14.535 1.00 92.06 89 GLY A O 1
ATOM 671 N N . TYR A 1 90 ? -3.613 4.193 13.513 1.00 93.81 90 TYR A N 1
ATOM 672 C CA . TYR A 1 90 ? -3.855 3.674 12.168 1.00 93.81 90 TYR A CA 1
ATOM 673 C C . TYR A 1 90 ? -2.542 3.400 11.450 1.00 93.81 90 TYR A C 1
ATOM 675 O O . TYR A 1 90 ? -1.665 4.261 11.436 1.00 93.81 90 TYR A O 1
ATOM 683 N N . ASP A 1 91 ? -2.446 2.263 10.774 1.00 94.81 91 ASP A N 1
ATOM 684 C CA . ASP A 1 91 ? -1.307 1.956 9.917 1.00 94.81 91 ASP A CA 1
ATOM 685 C C . ASP A 1 91 ? -1.550 2.405 8.472 1.00 94.81 91 ASP A C 1
ATOM 687 O O . ASP A 1 91 ? -2.676 2.425 7.969 1.00 94.81 91 ASP A O 1
ATOM 691 N N . TYR A 1 92 ? -0.471 2.774 7.794 1.00 94.88 92 TYR A N 1
ATOM 692 C CA . TYR A 1 92 ? -0.436 3.053 6.367 1.00 94.88 92 TYR A CA 1
ATOM 693 C C . TYR A 1 92 ? 0.870 2.539 5.769 1.00 94.88 92 TYR A C 1
ATOM 695 O O . TYR A 1 92 ? 1.880 2.392 6.457 1.00 94.88 92 TYR A O 1
ATOM 703 N N . TYR A 1 93 ? 0.852 2.279 4.465 1.00 94.94 93 TYR A N 1
ATOM 704 C CA . TYR A 1 93 ? 1.992 1.698 3.769 1.00 94.94 93 TYR A CA 1
ATOM 705 C C . TYR A 1 93 ? 2.602 2.686 2.781 1.00 94.94 93 TYR A C 1
ATOM 707 O O . TYR A 1 93 ? 1.884 3.358 2.035 1.00 94.94 93 TYR A O 1
ATOM 715 N N . VAL A 1 94 ? 3.931 2.746 2.753 1.00 94.06 94 VAL A N 1
ATOM 716 C CA . VAL A 1 94 ? 4.703 3.524 1.781 1.00 94.06 94 VAL A CA 1
ATOM 717 C C . VAL A 1 94 ? 5.522 2.553 0.947 1.00 94.06 94 VAL A C 1
ATOM 719 O O . VAL A 1 94 ? 6.286 1.757 1.481 1.00 94.06 94 VAL A O 1
ATOM 722 N N . PHE A 1 95 ? 5.325 2.592 -0.370 1.00 91.81 95 PHE A N 1
ATOM 723 C CA . PHE A 1 95 ? 6.084 1.764 -1.298 1.00 91.81 95 PHE A CA 1
ATOM 724 C C . PHE A 1 95 ? 7.199 2.575 -1.944 1.00 91.81 95 PHE A C 1
ATOM 726 O O . PHE A 1 95 ? 6.925 3.520 -2.689 1.00 91.81 95 PHE A O 1
ATOM 733 N N . GLU A 1 96 ? 8.439 2.164 -1.712 1.00 87.75 96 GLU A N 1
ATOM 734 C CA . GLU A 1 96 ? 9.619 2.751 -2.333 1.00 87.75 96 GLU A CA 1
ATOM 735 C C . GLU A 1 96 ? 10.125 1.835 -3.447 1.00 87.75 96 GLU A C 1
ATOM 737 O O . GLU A 1 96 ? 10.510 0.685 -3.230 1.00 87.75 96 GLU A O 1
ATOM 742 N N . LYS A 1 97 ? 10.086 2.331 -4.687 1.00 80.38 97 LYS A N 1
ATOM 743 C CA . LYS A 1 97 ? 10.513 1.567 -5.863 1.00 80.38 97 LYS A CA 1
ATOM 744 C C . LYS A 1 97 ? 12.041 1.464 -5.892 1.00 80.38 97 LYS A C 1
ATOM 746 O O . LYS A 1 97 ? 12.727 2.479 -5.834 1.00 80.38 97 LYS A O 1
ATOM 751 N N . ALA A 1 98 ? 12.568 0.261 -6.117 1.00 74.38 98 ALA A N 1
ATOM 752 C CA . ALA A 1 98 ? 13.989 0.077 -6.397 1.00 74.38 98 ALA A CA 1
ATOM 753 C C . ALA A 1 98 ? 14.353 0.623 -7.790 1.00 74.38 98 ALA A C 1
ATOM 755 O O . ALA A 1 98 ? 13.578 0.508 -8.743 1.00 74.38 98 ALA A O 1
ATOM 756 N N . GLU A 1 99 ? 15.563 1.165 -7.940 1.00 66.75 99 GLU A N 1
ATOM 757 C CA . GLU A 1 99 ? 15.998 1.841 -9.174 1.00 66.75 99 GLU A CA 1
ATOM 758 C C . GLU A 1 99 ? 15.921 0.965 -10.437 1.00 66.75 99 GLU A C 1
ATOM 760 O O . GLU A 1 99 ? 15.760 1.488 -11.541 1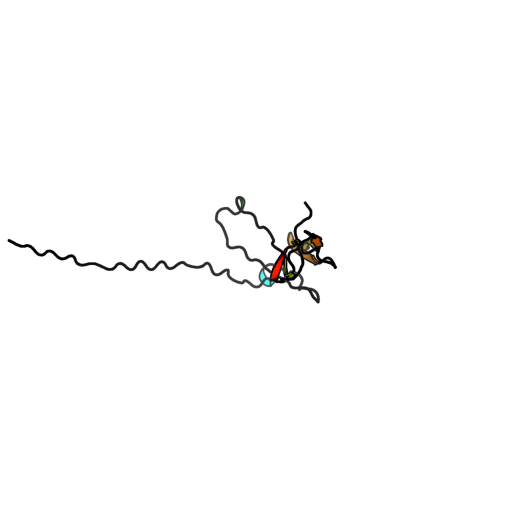.00 66.75 99 GLU A O 1
ATOM 765 N N . ARG A 1 100 ? 16.015 -0.368 -10.305 1.00 61.44 100 ARG A N 1
ATOM 766 C CA . ARG A 1 100 ? 15.982 -1.302 -11.440 1.00 61.44 100 ARG A CA 1
ATOM 767 C C . ARG A 1 100 ? 14.995 -2.454 -11.215 1.00 61.44 100 ARG A C 1
ATOM 769 O O . ARG A 1 100 ? 15.091 -3.132 -10.191 1.00 61.44 100 ARG A O 1
ATOM 776 N N . PRO A 1 101 ? 14.076 -2.718 -12.167 1.00 62.25 101 PRO A N 1
ATOM 777 C CA . PRO A 1 101 ? 13.290 -3.949 -12.185 1.00 62.25 101 PRO A CA 1
ATOM 778 C C . PRO A 1 101 ? 14.203 -5.178 -12.248 1.00 62.25 101 PRO A C 1
ATOM 780 O O . PRO A 1 101 ? 15.217 -5.171 -12.949 1.00 62.25 101 PRO A O 1
ATOM 783 N N . GLY A 1 102 ? 13.846 -6.236 -11.523 1.00 63.78 102 GLY A N 1
ATOM 784 C CA . GLY A 1 102 ? 14.540 -7.516 -11.626 1.00 63.78 102 GLY A CA 1
ATOM 785 C C . GLY A 1 102 ? 14.082 -8.248 -12.885 1.00 63.78 102 GLY A C 1
ATOM 786 O O . GLY A 1 102 ? 12.881 -8.448 -13.062 1.00 63.78 102 GLY A O 1
ATOM 787 N N . ILE A 1 103 ? 15.025 -8.655 -13.735 1.00 64.69 103 ILE A N 1
ATOM 788 C CA . ILE A 1 103 ? 14.759 -9.442 -14.947 1.00 64.69 103 ILE A CA 1
ATOM 789 C C . ILE A 1 103 ? 15.412 -10.812 -14.769 1.00 64.69 103 ILE A C 1
ATOM 791 O O . ILE A 1 103 ? 16.609 -10.891 -14.491 1.00 64.69 103 ILE A O 1
ATOM 795 N N . HIS A 1 104 ? 14.638 -11.886 -14.922 1.00 68.88 104 HIS A N 1
ATOM 796 C CA . HIS A 1 104 ? 15.179 -13.240 -15.031 1.00 68.88 104 HIS A CA 1
ATOM 797 C C . HIS A 1 104 ? 15.223 -13.644 -16.503 1.00 68.88 104 HIS A C 1
ATOM 799 O O . HIS A 1 104 ? 14.184 -13.691 -17.157 1.00 68.88 104 HIS A O 1
ATOM 805 N N . HIS A 1 105 ? 16.419 -13.900 -17.032 1.00 68.81 105 HIS A N 1
ATOM 806 C CA . HIS A 1 105 ? 16.601 -14.239 -18.439 1.00 68.81 105 HIS A CA 1
ATOM 807 C C . HIS A 1 105 ? 16.385 -15.736 -18.677 1.00 68.81 105 HIS A C 1
ATOM 809 O O . HIS A 1 105 ? 17.162 -16.547 -18.183 1.00 68.81 105 HIS A O 1
ATOM 815 N N . ASP A 1 106 ? 15.397 -16.094 -19.499 1.00 65.56 106 ASP A N 1
ATOM 816 C CA . ASP A 1 106 ? 15.098 -17.500 -19.834 1.00 65.56 106 ASP A CA 1
ATOM 817 C C . ASP A 1 106 ? 15.675 -17.933 -21.199 1.00 65.56 106 ASP A C 1
ATOM 819 O O . ASP A 1 106 ? 15.365 -19.003 -21.717 1.00 65.56 106 ASP A O 1
ATOM 823 N N . GLY A 1 107 ? 16.536 -17.107 -21.809 1.00 57.38 107 GLY A N 1
ATOM 824 C CA . GLY A 1 107 ? 17.285 -17.458 -23.026 1.00 57.38 107 GLY A CA 1
ATOM 825 C C . GLY A 1 107 ? 16.483 -17.453 -24.337 1.00 57.38 107 GLY A C 1
ATOM 826 O O . GLY A 1 107 ? 17.002 -17.874 -25.370 1.00 57.38 107 GLY A O 1
ATOM 827 N N . LEU A 1 108 ? 15.242 -16.962 -24.336 1.00 60.09 108 LEU A N 1
ATOM 828 C CA . LEU A 1 108 ? 14.410 -16.839 -25.539 1.00 60.09 108 LEU A CA 1
ATOM 829 C C . LEU A 1 108 ? 14.818 -15.616 -26.392 1.00 60.09 108 LEU A C 1
ATOM 831 O O . LEU A 1 108 ? 15.123 -14.556 -25.841 1.00 60.09 108 LEU A O 1
ATOM 835 N N . PRO A 1 109 ? 14.816 -15.713 -27.739 1.00 59.97 109 PRO A N 1
ATOM 836 C CA . PRO A 1 109 ? 15.153 -14.590 -28.609 1.00 59.97 109 PRO A CA 1
ATOM 837 C C . PRO A 1 109 ? 14.099 -13.479 -28.487 1.00 59.97 109 PRO A C 1
ATOM 839 O O . PRO A 1 109 ? 12.992 -13.580 -29.017 1.00 59.97 109 PRO A O 1
ATOM 842 N N . GLY A 1 110 ? 14.461 -12.402 -27.788 1.00 62.62 110 GLY A N 1
ATOM 843 C CA . GLY A 1 110 ? 13.594 -11.256 -27.523 1.00 62.62 110 GLY A CA 1
ATOM 844 C C . GLY A 1 110 ? 13.238 -10.496 -28.796 1.00 62.62 110 GLY A C 1
ATOM 845 O O . GLY A 1 110 ? 14.016 -9.672 -29.272 1.00 62.62 110 GLY A O 1
ATOM 846 N N . ARG A 1 111 ? 12.057 -10.764 -29.364 1.00 64.12 111 ARG A N 1
ATOM 847 C CA . ARG A 1 111 ? 11.510 -9.953 -30.468 1.00 64.12 111 ARG A CA 1
ATOM 848 C C . ARG A 1 111 ? 10.058 -9.519 -30.296 1.00 64.12 111 ARG A C 1
ATOM 850 O O . ARG A 1 111 ? 9.635 -8.621 -31.015 1.00 64.12 111 ARG A O 1
ATOM 857 N N . GLN A 1 112 ? 9.309 -10.099 -29.360 1.00 74.12 112 GLN A N 1
ATOM 858 C CA . GLN A 1 112 ? 7.923 -9.709 -29.108 1.00 74.12 112 GLN A CA 1
ATOM 859 C C . GLN A 1 112 ? 7.801 -9.059 -27.735 1.00 74.12 112 GLN A C 1
ATOM 861 O O . GLN A 1 112 ? 8.137 -9.668 -26.720 1.00 74.12 112 GLN A O 1
ATOM 866 N N . LYS A 1 113 ? 7.343 -7.808 -27.734 1.00 84.19 113 LYS A N 1
ATOM 867 C CA . LYS A 1 113 ? 7.060 -7.052 -26.522 1.00 84.19 113 LYS A CA 1
ATOM 868 C C . LYS A 1 113 ? 5.560 -7.028 -26.257 1.00 84.19 113 LYS A C 1
ATOM 870 O O . LYS A 1 113 ? 4.771 -7.057 -27.201 1.00 84.19 113 LYS A O 1
ATOM 875 N N . ARG A 1 114 ? 5.179 -6.988 -24.984 1.00 84.75 114 ARG A N 1
ATOM 876 C CA . ARG A 1 114 ? 3.786 -6.899 -24.526 1.00 84.75 114 ARG A CA 1
ATOM 877 C C . ARG A 1 114 ? 3.685 -5.953 -23.338 1.00 84.75 114 ARG A C 1
ATOM 879 O O . ARG A 1 114 ? 4.659 -5.781 -22.612 1.00 84.75 114 ARG A O 1
ATOM 886 N N . GLU A 1 115 ? 2.511 -5.377 -23.124 1.00 89.25 115 GLU A N 1
ATOM 887 C CA . GLU A 1 115 ? 2.213 -4.687 -21.871 1.00 89.25 115 GLU A CA 1
ATOM 888 C C . GLU A 1 115 ? 1.868 -5.715 -20.791 1.00 89.25 115 GLU A C 1
ATOM 890 O O . GLU A 1 115 ? 1.041 -6.603 -21.002 1.00 89.25 115 GLU A O 1
ATOM 895 N N . GLU A 1 116 ? 2.509 -5.605 -19.633 1.00 87.31 116 GLU A N 1
ATOM 896 C CA . GLU A 1 116 ? 2.256 -6.466 -18.480 1.00 87.31 116 GLU A CA 1
ATOM 897 C C . GLU A 1 116 ? 2.364 -5.655 -17.186 1.00 87.31 116 GLU A C 1
ATOM 899 O O . GLU A 1 116 ? 3.198 -4.752 -17.068 1.00 87.31 116 GLU A O 1
ATOM 904 N N . ILE A 1 117 ? 1.533 -5.979 -16.191 1.00 87.38 117 ILE A N 1
ATOM 905 C CA . ILE A 1 117 ? 1.675 -5.408 -14.850 1.00 87.38 117 ILE A CA 1
ATOM 906 C C . ILE A 1 117 ? 2.787 -6.165 -14.126 1.00 87.38 117 ILE A C 1
ATOM 908 O O . ILE A 1 117 ? 2.618 -7.300 -13.691 1.00 87.38 117 ILE A O 1
ATOM 912 N N . CYS A 1 118 ? 3.931 -5.511 -13.960 1.00 86.88 118 CYS A N 1
ATOM 913 C CA . CYS A 1 118 ? 5.030 -6.039 -13.169 1.00 86.88 118 CYS A CA 1
ATOM 914 C C . CYS A 1 118 ? 4.743 -5.782 -11.689 1.00 86.88 118 CYS A C 1
ATOM 916 O O . CYS A 1 118 ? 4.786 -4.635 -11.237 1.00 86.88 118 CYS A O 1
ATOM 918 N N . HIS A 1 119 ? 4.450 -6.842 -10.937 1.00 87.50 119 HIS A N 1
ATOM 919 C CA . HIS A 1 119 ? 4.187 -6.756 -9.502 1.00 87.50 119 HIS A CA 1
ATOM 920 C C . HIS A 1 119 ? 5.475 -6.769 -8.675 1.00 87.50 119 HIS A C 1
ATOM 922 O O . HIS A 1 119 ? 6.464 -7.419 -9.036 1.00 87.50 119 HIS A O 1
ATOM 928 N N . CYS A 1 120 ? 5.445 -6.072 -7.541 1.00 81.75 120 CYS A N 1
ATOM 929 C CA . CYS A 1 120 ? 6.427 -6.228 -6.485 1.00 81.75 120 CYS A CA 1
ATOM 930 C C . CYS A 1 120 ? 6.046 -7.447 -5.656 1.00 81.75 120 CYS A C 1
ATOM 932 O O . CYS A 1 120 ? 4.951 -7.507 -5.100 1.00 81.75 120 CYS A O 1
ATOM 934 N N . ARG A 1 121 ? 6.942 -8.433 -5.590 1.00 67.44 121 ARG A N 1
ATOM 935 C CA . ARG A 1 121 ? 6.756 -9.616 -4.748 1.00 67.44 121 ARG A CA 1
ATOM 936 C C . ARG A 1 121 ? 7.700 -9.503 -3.553 1.00 67.44 121 ARG A C 1
ATOM 938 O O . ARG A 1 121 ? 8.895 -9.308 -3.791 1.00 67.44 121 ARG A O 1
ATOM 945 N N . PRO A 1 122 ? 7.211 -9.639 -2.309 1.00 55.66 122 PRO A N 1
ATOM 946 C CA . PRO A 1 122 ? 8.086 -9.729 -1.149 1.00 55.66 122 PRO A CA 1
ATOM 947 C C . PRO A 1 122 ? 9.121 -10.836 -1.377 1.00 55.66 122 PRO A C 1
ATOM 949 O O . PRO A 1 122 ? 8.774 -11.918 -1.866 1.00 55.66 122 PRO A O 1
ATOM 952 N N . ARG A 1 123 ? 10.395 -10.573 -1.063 1.00 51.44 123 ARG A N 1
ATOM 953 C CA . ARG A 1 123 ? 11.367 -11.659 -0.902 1.00 51.44 123 ARG A CA 1
ATOM 954 C C . ARG A 1 123 ? 10.966 -12.388 0.379 1.00 51.44 123 ARG A C 1
ATOM 956 O O . ARG A 1 123 ? 11.135 -11.829 1.455 1.00 51.44 123 ARG A O 1
ATOM 963 N N . GLY A 1 124 ? 10.308 -13.536 0.214 1.00 38.31 124 GLY A N 1
ATOM 964 C CA . GLY A 1 124 ? 9.966 -14.438 1.315 1.00 38.31 124 GLY A CA 1
ATOM 965 C C . GLY A 1 124 ? 11.198 -15.022 1.985 1.00 38.31 124 GLY A C 1
ATOM 966 O O . GLY A 1 124 ? 12.279 -14.998 1.349 1.00 38.31 124 GLY A O 1
#

InterPro domains:
  IPR005658 Proteinase inhibitor I11, ecotin [PF03974] (31-116)
  IPR005658 Proteinase inhibitor I11, ecotin [PTHR35890] (24-105)
  IPR036198 Ecotin superfamily [SSF49772] (27-116)

Secondary structure (DSSP, 8-state):
---------------------------GGGT--PPPPPTT-------PPP-S-STT-------EEEEEE-SSEEE--EEEEEEEETTTTEEEEEEEEPSS-EEE---------EEEEEE-----

Sequence (124 aa):
MKKITTLAVSLLTAACMSAGALAADQPLEKVAPFPKAEKGMKRQVIQLPQQQDESALKVELMIGQTLEVDCNHHRLGGELESKTLEGWGYDYYVFEKAERPGIHHDGLPGRQKREEICHCRPRG

Foldseek 3Di:
DDDDDDDDDDDDPPPPPPPDPDDPPDPVVVVDDDDADDPPDDDDDDDDDDDPDCVPDDDDDWDWDWDWDWPWQKAWDWDWDWDADPPNRDIDIDIDTDPDIDTDDPPDDTDDIDIDTHTHDDPD

Radius of gyration: 25.67 Å; chains: 1; bounding box: 81×50×49 Å

Organism: Klebsiella pneumoniae (NCBI:txid573)

pLDDT: mean 78.03, std 16.92, range [33.81, 95.81]